Protein AF-A0A8K0DH33-F1 (afdb_monomer_lite)

pLDDT: mean 77.4, std 17.04, range [25.23, 94.44]

Organism: Ignelater luminosus (NCBI:txid2038154)

Secondary structure (DSSP, 8-state):
-HHHHHHHHHHHHHHHHHTT--EETTEE-HHHHH-HHHHHHHHHHHHHHHHHHHHHTT-HHHHHHHHHHHHHHHHHHHHHHHHHHHTPPPPHHHHHHHHHHHT--TTT-------

Sequence (115 aa):
RLVMNEIFGDESRIDDIQDGTIIRRRKLCAHLVYGIGRTVNISCRLLVRCFEMFSTVDNLAAMKSLSDTCKGFLHGQVMDVSRREKSICPTEDEYKLMVLNSKHLPHLTSRRPTY

InterPro domains:
  IPR000092 Polyprenyl synthetase-like [PF00348] (14-100)
  IPR008949 Isoprenoid synthase domain superfamily [G3DSA:1.10.600.10] (13-104)
  IPR008949 Isoprenoid synthase domain superfamily [SSF48576] (14-100)

Foldseek 3Di:
DVLVCLLVVLVVLVVCVVVVPQDDPNHGRPCVVPNDVVSVVVSVVSVVVSLVVQVVVVDPVSNVVVVVLVVLQVVLVVLVVVCVVVVPDDDPVRVVSSCCSNPDPPPPDPDDDDD

Radius of gyration: 15.38 Å; chains: 1; bounding box: 38×35×40 Å

Structure (mmCIF, N/CA/C/O backbone):
data_AF-A0A8K0DH33-F1
#
_entry.id   AF-A0A8K0DH33-F1
#
loop_
_atom_site.group_PDB
_atom_site.id
_atom_site.type_symbol
_atom_site.label_atom_id
_atom_site.label_alt_id
_atom_site.label_comp_id
_atom_site.label_asym_id
_atom_site.label_entity_id
_atom_site.label_seq_id
_atom_site.pdbx_PDB_ins_code
_atom_site.Cartn_x
_atom_site.Cartn_y
_atom_site.Cartn_z
_atom_site.occupancy
_atom_site.B_iso_or_equiv
_atom_site.auth_seq_id
_atom_site.auth_comp_id
_atom_site.auth_asym_id
_atom_site.auth_atom_id
_atom_site.pdbx_PDB_model_num
ATOM 1 N N . ARG A 1 1 ? 3.042 5.183 -15.541 1.00 46.09 1 ARG A N 1
ATOM 2 C CA . ARG A 1 1 ? 1.714 5.632 -15.037 1.00 46.09 1 ARG A CA 1
ATOM 3 C C . ARG A 1 1 ? 0.741 4.473 -14.817 1.00 46.09 1 ARG A C 1
ATOM 5 O O . ARG A 1 1 ? 0.179 4.422 -13.738 1.00 46.09 1 ARG A O 1
ATOM 12 N N . LEU A 1 2 ? 0.556 3.556 -15.777 1.00 55.00 2 LEU A N 1
ATOM 13 C CA . LEU A 1 2 ? -0.352 2.405 -15.616 1.00 55.00 2 LEU A CA 1
ATOM 14 C C . LEU A 1 2 ? 0.078 1.453 -14.488 1.00 55.00 2 LEU A C 1
ATOM 16 O O . LEU A 1 2 ? -0.700 1.238 -13.572 1.00 55.00 2 LEU A O 1
ATOM 20 N N . VAL A 1 3 ? 1.343 1.018 -14.489 1.00 59.12 3 VAL A N 1
ATOM 21 C CA . VAL A 1 3 ? 1.893 0.100 -13.468 1.00 59.12 3 VAL A CA 1
ATOM 22 C C . VAL A 1 3 ? 1.753 0.662 -12.053 1.00 59.12 3 VAL A C 1
ATOM 24 O O . VAL A 1 3 ? 1.270 -0.009 -11.157 1.00 59.12 3 VAL A O 1
ATOM 27 N N . MET A 1 4 ? 2.074 1.944 -11.864 1.00 57.38 4 MET A N 1
ATOM 28 C CA . MET A 1 4 ? 1.895 2.611 -10.571 1.00 57.38 4 MET A CA 1
ATOM 29 C C . MET A 1 4 ? 0.430 2.605 -10.106 1.00 57.38 4 MET A C 1
ATOM 31 O O . MET A 1 4 ? 0.164 2.337 -8.944 1.00 57.38 4 MET A O 1
ATOM 35 N N . ASN A 1 5 ? -0.536 2.855 -10.995 1.00 60.31 5 ASN A N 1
ATOM 36 C CA . ASN A 1 5 ? -1.955 2.807 -10.623 1.00 60.31 5 ASN A CA 1
ATOM 37 C C . ASN A 1 5 ? -2.431 1.396 -10.246 1.00 60.31 5 ASN A C 1
ATOM 39 O O . ASN A 1 5 ? -3.364 1.288 -9.453 1.00 60.31 5 ASN A O 1
ATOM 43 N N . GLU A 1 6 ? -1.827 0.346 -10.805 1.00 63.12 6 GLU A N 1
ATOM 44 C CA . GLU A 1 6 ? -2.091 -1.036 -10.388 1.00 63.12 6 GLU A CA 1
ATOM 45 C C . GLU A 1 6 ? -1.557 -1.275 -8.968 1.00 63.12 6 GLU A C 1
ATOM 47 O O . GLU A 1 6 ? -2.335 -1.670 -8.106 1.00 63.12 6 GLU A O 1
ATOM 52 N N . ILE A 1 7 ? -0.311 -0.872 -8.676 1.00 61.00 7 ILE A N 1
ATOM 53 C CA . ILE A 1 7 ? 0.303 -0.970 -7.333 1.00 61.00 7 ILE A CA 1
ATOM 54 C C . ILE A 1 7 ? -0.537 -0.248 -6.270 1.00 61.00 7 ILE A C 1
ATOM 56 O O . ILE A 1 7 ? -0.941 -0.844 -5.272 1.00 61.00 7 ILE A O 1
ATOM 60 N N . PHE A 1 8 ? -0.859 1.029 -6.495 1.00 61.69 8 PHE A N 1
ATOM 61 C CA . PHE A 1 8 ? -1.631 1.834 -5.536 1.00 61.69 8 PHE A CA 1
ATOM 62 C C . PHE A 1 8 ? -3.099 1.386 -5.439 1.00 61.69 8 PHE A C 1
ATOM 64 O O . PHE A 1 8 ? -3.793 1.662 -4.456 1.00 61.69 8 PHE A O 1
ATOM 71 N N . GLY A 1 9 ? -3.595 0.689 -6.465 1.00 65.38 9 GLY A N 1
ATOM 72 C CA . GLY A 1 9 ? -4.883 0.010 -6.430 1.00 65.38 9 GLY A CA 1
ATOM 73 C C . GLY A 1 9 ? -4.891 -1.177 -5.467 1.00 65.38 9 GLY A C 1
ATOM 74 O O . GLY A 1 9 ? -5.916 -1.417 -4.830 1.00 65.38 9 GLY A O 1
ATOM 75 N N . ASP A 1 10 ? -3.766 -1.879 -5.324 1.00 60.41 10 ASP A N 1
ATOM 76 C CA . ASP A 1 10 ? -3.623 -3.025 -4.426 1.00 60.41 10 ASP A CA 1
ATOM 77 C C . ASP A 1 10 ? -3.299 -2.657 -2.993 1.00 60.41 10 ASP A C 1
ATOM 79 O O . ASP A 1 10 ? -3.874 -3.258 -2.085 1.00 60.41 10 ASP A O 1
ATOM 83 N N . GLU A 1 11 ? -2.458 -1.647 -2.778 1.00 64.50 11 GLU A N 1
ATOM 84 C CA . GLU A 1 11 ? -2.245 -1.071 -1.445 1.00 64.50 11 GLU A CA 1
ATOM 85 C C . GLU A 1 11 ? -3.581 -0.697 -0.812 1.00 64.50 11 GLU A C 1
ATOM 87 O O . GLU A 1 11 ? -3.876 -1.070 0.316 1.00 64.50 11 GLU A O 1
ATOM 92 N N . SER A 1 12 ? -4.456 -0.087 -1.607 1.00 72.81 12 SER A N 1
ATOM 93 C CA . SER A 1 12 ? -5.820 0.224 -1.215 1.00 72.81 12 SER A CA 1
ATOM 94 C C . SER A 1 12 ? -6.661 -0.994 -0.803 1.00 72.81 12 SER A C 1
ATOM 96 O O . SER A 1 12 ? -7.632 -0.806 -0.081 1.00 72.81 12 SER A O 1
ATOM 98 N N . ARG A 1 13 ? -6.390 -2.208 -1.296 1.00 82.44 13 ARG A N 1
ATOM 99 C CA . ARG A 1 13 ? -7.163 -3.412 -0.931 1.00 82.44 13 ARG A CA 1
ATOM 100 C C . ARG A 1 13 ? -6.697 -3.979 0.403 1.00 82.44 13 ARG A C 1
ATOM 102 O O . ARG A 1 13 ? -7.520 -4.506 1.147 1.00 82.44 13 ARG A O 1
ATOM 109 N N . ILE A 1 14 ? -5.395 -3.891 0.668 1.00 87.12 14 ILE A N 1
ATOM 110 C CA . ILE A 1 14 ? -4.797 -4.280 1.946 1.00 87.12 14 ILE A CA 1
ATOM 111 C C . ILE A 1 14 ? -5.179 -3.269 3.033 1.00 87.12 14 ILE A C 1
ATOM 113 O O . ILE A 1 14 ? -5.618 -3.685 4.099 1.00 87.12 14 ILE A O 1
ATOM 117 N N . ASP A 1 15 ? -5.130 -1.976 2.717 1.00 84.88 15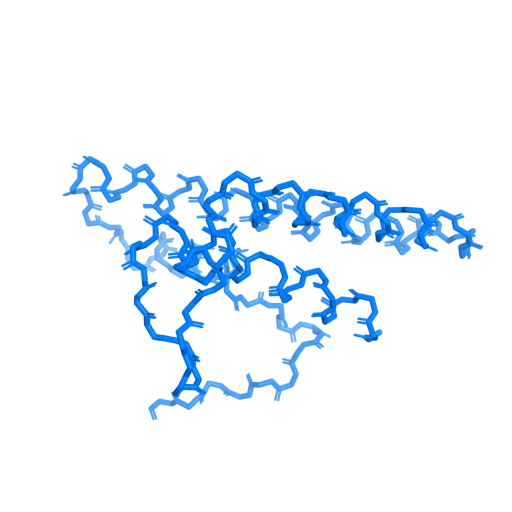 ASP A N 1
ATOM 118 C CA . ASP A 1 15 ? -5.600 -0.870 3.563 1.00 84.88 15 ASP A CA 1
ATOM 119 C C . ASP A 1 15 ? -7.082 -1.051 3.937 1.00 84.88 15 ASP A C 1
ATOM 121 O O . ASP A 1 15 ? -7.431 -1.074 5.114 1.00 84.88 15 ASP A O 1
ATOM 125 N N . ASP A 1 16 ? -7.948 -1.351 2.955 1.00 89.62 16 ASP A N 1
ATOM 126 C CA . ASP A 1 16 ? -9.364 -1.642 3.213 1.00 89.62 16 ASP A CA 1
ATOM 127 C C . ASP A 1 16 ? -9.551 -2.823 4.200 1.00 89.62 16 ASP A C 1
ATOM 129 O O . ASP A 1 16 ? -10.505 -2.814 4.975 1.00 89.62 16 ASP A O 1
ATOM 133 N N . ILE A 1 17 ? -8.680 -3.848 4.173 1.00 89.94 17 ILE A N 1
ATOM 134 C CA . ILE 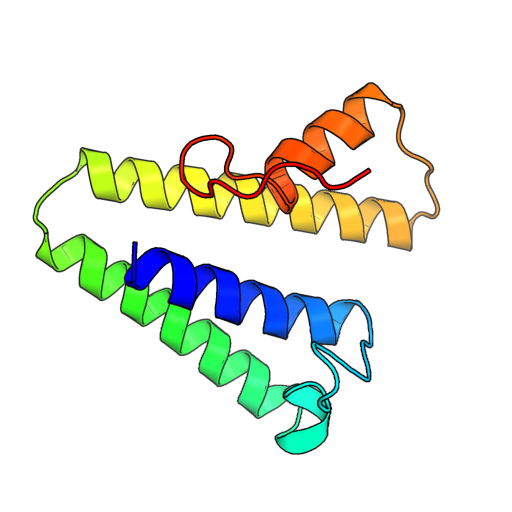A 1 17 ? -8.717 -4.975 5.129 1.00 89.94 17 ILE A CA 1
ATOM 135 C C . ILE A 1 17 ? -8.262 -4.520 6.518 1.00 89.94 17 ILE A C 1
ATOM 137 O O . ILE A 1 17 ? -8.919 -4.847 7.503 1.00 89.94 17 ILE A O 1
ATOM 141 N N . GLN A 1 18 ? -7.143 -3.797 6.597 1.00 86.31 18 GLN A N 1
ATOM 142 C CA . GLN A 1 18 ? -6.551 -3.341 7.857 1.00 86.31 18 GLN A CA 1
ATOM 143 C C . GLN A 1 18 ? -7.479 -2.385 8.613 1.00 86.31 18 GLN A C 1
ATOM 145 O O . GLN A 1 18 ? -7.623 -2.501 9.828 1.00 86.31 18 GLN A O 1
ATOM 150 N N . ASP A 1 19 ? -8.161 -1.497 7.890 1.00 86.31 19 ASP A N 1
ATOM 151 C CA . ASP A 1 19 ? -9.113 -0.547 8.464 1.00 86.31 19 ASP A CA 1
ATOM 152 C C . ASP A 1 19 ? -10.512 -1.136 8.713 1.00 86.31 19 ASP A C 1
ATOM 154 O O . ASP A 1 19 ? -11.369 -0.461 9.285 1.00 86.31 19 ASP A O 1
ATOM 158 N N . GLY A 1 20 ? -10.784 -2.374 8.280 1.00 89.19 20 GLY A N 1
ATOM 159 C CA . GLY A 1 20 ? -12.130 -2.955 8.342 1.00 89.19 20 GLY A CA 1
ATOM 160 C C . GLY A 1 20 ? -13.146 -2.193 7.479 1.00 89.19 20 GLY A C 1
ATOM 161 O O . GLY A 1 20 ? -14.322 -2.077 7.829 1.00 89.19 20 GLY A O 1
ATOM 162 N N . THR A 1 21 ? -12.693 -1.635 6.354 1.00 91.56 21 THR A N 1
ATOM 163 C CA . THR A 1 21 ? -13.503 -0.779 5.483 1.00 91.56 21 THR A CA 1
ATOM 164 C C . THR A 1 21 ? -14.597 -1.585 4.786 1.00 91.56 21 THR A C 1
ATOM 166 O O . THR A 1 21 ? -14.328 -2.555 4.082 1.00 91.56 21 THR A O 1
ATOM 169 N N . ILE A 1 22 ? -15.853 -1.145 4.908 1.00 92.88 22 ILE A N 1
ATOM 170 C CA . ILE A 1 22 ? -16.993 -1.848 4.298 1.00 92.88 22 ILE A CA 1
ATOM 171 C C . ILE A 1 22 ? -17.235 -1.400 2.851 1.00 92.88 22 ILE A C 1
ATOM 173 O O . ILE A 1 22 ? -17.486 -2.217 1.960 1.00 92.88 22 ILE A O 1
ATOM 177 N N . ILE A 1 23 ? -17.177 -0.089 2.603 1.00 90.44 23 ILE A N 1
ATOM 178 C CA . ILE A 1 23 ? -17.535 0.516 1.317 1.00 90.44 23 ILE A CA 1
ATOM 179 C C . ILE A 1 23 ? -16.392 1.390 0.818 1.00 90.44 23 ILE A C 1
ATOM 181 O O . ILE A 1 23 ? -15.995 2.352 1.470 1.00 90.44 23 ILE A O 1
ATOM 185 N N . ARG A 1 24 ? -15.964 1.142 -0.419 1.00 83.50 24 ARG A N 1
ATOM 186 C CA . ARG A 1 24 ? -15.022 1.978 -1.158 1.00 83.50 24 ARG A CA 1
ATOM 187 C C . ARG A 1 24 ? -15.624 2.407 -2.485 1.00 83.50 24 ARG A C 1
ATOM 189 O O . ARG A 1 24 ?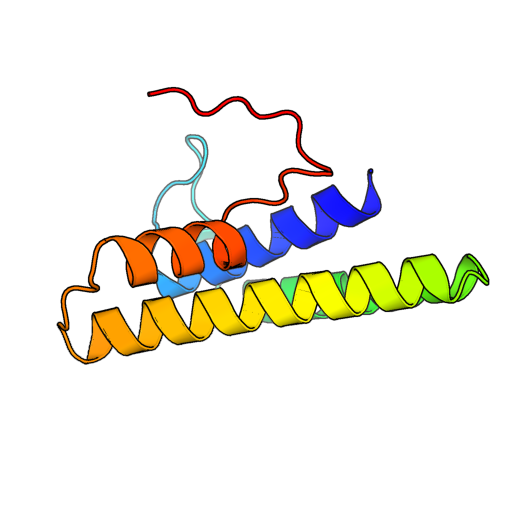 -16.092 1.589 -3.272 1.00 83.50 24 ARG A O 1
ATOM 196 N N . ARG A 1 25 ? -15.604 3.717 -2.763 1.00 84.69 25 ARG A N 1
ATOM 197 C CA . ARG A 1 25 ? -16.144 4.306 -4.011 1.00 84.69 25 ARG A CA 1
ATOM 198 C C . ARG A 1 25 ? -17.564 3.806 -4.330 1.00 84.69 25 ARG A C 1
ATOM 200 O O . ARG A 1 25 ? -17.866 3.454 -5.468 1.00 84.69 25 ARG A O 1
ATOM 207 N N . ARG A 1 26 ? -18.427 3.790 -3.305 1.00 89.69 26 ARG A N 1
ATOM 208 C CA . ARG A 1 26 ? -19.836 3.349 -3.372 1.00 89.69 26 ARG A CA 1
ATOM 209 C C . ARG A 1 26 ? -20.026 1.860 -3.716 1.00 89.69 26 ARG A C 1
ATOM 211 O O . ARG A 1 26 ? -21.113 1.474 -4.129 1.00 89.69 26 ARG A O 1
ATOM 218 N N . LYS A 1 27 ? -18.995 1.026 -3.557 1.00 87.25 27 LYS A N 1
ATOM 219 C CA . LYS A 1 27 ? -19.048 -0.431 -3.751 1.00 87.25 27 LYS A CA 1
ATOM 220 C C . LYS A 1 27 ? -18.494 -1.149 -2.524 1.00 87.25 27 LYS A C 1
ATOM 222 O O . LYS A 1 27 ? -17.682 -0.575 -1.806 1.00 87.25 27 LYS A O 1
ATOM 227 N N . LEU A 1 28 ? -18.912 -2.394 -2.305 1.00 92.31 28 LEU A N 1
ATOM 228 C CA . LEU A 1 28 ? -18.331 -3.240 -1.260 1.00 92.31 28 LEU A CA 1
ATOM 229 C C . LEU A 1 28 ? -16.835 -3.456 -1.508 1.00 92.31 28 LEU A C 1
ATOM 231 O O . LEU A 1 28 ? -16.410 -3.650 -2.653 1.00 92.31 28 LEU A O 1
ATOM 235 N N . CYS A 1 29 ? -16.050 -3.434 -0.434 1.00 91.56 29 CYS A N 1
ATOM 236 C CA . CYS A 1 29 ? -14.622 -3.715 -0.500 1.00 91.56 29 CYS A CA 1
ATOM 237 C C . CYS A 1 29 ? -14.351 -5.163 -0.927 1.00 91.56 29 CYS A C 1
ATOM 239 O O . CYS A 1 29 ? -15.121 -6.085 -0.653 1.00 91.56 29 CYS A O 1
ATOM 241 N N . ALA A 1 30 ? -13.225 -5.372 -1.612 1.00 90.00 30 ALA A N 1
ATOM 242 C CA . ALA A 1 30 ? -12.912 -6.654 -2.241 1.00 90.00 30 ALA A CA 1
ATOM 243 C C . ALA A 1 30 ? -12.861 -7.823 -1.245 1.00 90.00 30 ALA A C 1
ATOM 245 O O . ALA A 1 30 ? -13.290 -8.924 -1.583 1.00 90.00 30 ALA A O 1
ATOM 246 N N . HIS A 1 31 ? -12.400 -7.581 -0.017 1.00 92.94 31 HIS A N 1
ATOM 247 C CA . HIS A 1 31 ? -12.312 -8.608 1.017 1.00 92.94 31 HIS A CA 1
ATOM 248 C C . HIS A 1 31 ? -13.678 -9.061 1.546 1.00 92.94 31 HIS A C 1
ATOM 250 O O . HIS A 1 31 ? -13.788 -10.196 2.000 1.00 92.94 31 HIS A O 1
ATOM 256 N N . LEU A 1 32 ? -14.720 -8.231 1.424 1.00 93.81 32 LEU A N 1
ATOM 257 C CA . LEU A 1 32 ? -16.098 -8.615 1.739 1.00 93.81 32 LEU A CA 1
ATOM 258 C C . LEU A 1 32 ? -16.744 -9.433 0.617 1.00 93.81 32 LEU A C 1
ATOM 260 O O . LEU A 1 32 ? -17.581 -10.287 0.883 1.00 93.81 32 LEU A O 1
ATOM 264 N N . VAL A 1 33 ? -16.347 -9.194 -0.635 1.00 94.12 33 VAL A N 1
ATOM 265 C CA . VAL A 1 33 ? -16.901 -9.899 -1.803 1.00 94.12 33 VAL A CA 1
ATOM 266 C C . VAL A 1 33 ? -16.192 -11.233 -2.051 1.00 94.12 33 VAL A C 1
ATOM 268 O O . VAL A 1 33 ? -16.832 -12.240 -2.336 1.00 94.12 33 VAL A O 1
ATOM 271 N N . TYR A 1 34 ? -14.862 -11.248 -1.959 1.00 92.88 34 TYR A N 1
ATOM 272 C CA . TYR A 1 34 ? -14.022 -12.384 -2.353 1.00 92.88 34 TYR A CA 1
ATOM 273 C C . TYR A 1 34 ? -13.320 -13.066 -1.173 1.00 92.88 34 TYR A C 1
ATOM 275 O O . TYR A 1 34 ? -12.639 -14.074 -1.366 1.00 92.88 34 TYR A O 1
ATOM 283 N N . GLY A 1 35 ? -13.466 -12.529 0.038 1.00 93.88 35 GLY A N 1
ATOM 284 C CA . GLY A 1 35 ? -12.758 -12.987 1.227 1.00 93.88 35 GLY A CA 1
ATOM 285 C C . GLY A 1 35 ? -11.358 -12.383 1.367 1.00 93.88 35 GLY A C 1
ATOM 286 O O . GLY A 1 35 ? -10.706 -11.987 0.390 1.00 93.88 35 GLY A O 1
ATOM 287 N N . ILE A 1 36 ? -10.877 -12.346 2.611 1.00 94.12 36 ILE A N 1
ATOM 288 C CA . ILE A 1 36 ? -9.571 -11.783 2.985 1.00 94.12 36 ILE A CA 1
ATOM 289 C C . ILE A 1 36 ? -8.437 -12.529 2.274 1.00 94.12 36 ILE A C 1
ATOM 291 O O . ILE A 1 36 ? -7.654 -11.909 1.559 1.00 94.12 36 ILE A O 1
ATOM 295 N N . GLY A 1 37 ? -8.387 -13.862 2.381 1.00 94.44 37 GLY A N 1
ATOM 296 C CA . GLY A 1 37 ? -7.275 -14.657 1.841 1.00 94.44 37 GLY A CA 1
ATOM 297 C C . GLY A 1 37 ? -7.060 -14.490 0.331 1.00 94.44 37 GLY A C 1
ATOM 298 O O . GLY A 1 37 ? -5.928 -14.332 -0.120 1.00 94.44 37 GLY A O 1
ATOM 299 N N . ARG A 1 38 ? -8.142 -14.451 -0.463 1.00 92.88 38 ARG A N 1
ATOM 300 C CA . ARG A 1 38 ? -8.049 -14.212 -1.916 1.00 92.88 38 ARG A CA 1
ATOM 301 C C . ARG A 1 38 ? -7.616 -12.786 -2.231 1.00 92.88 38 ARG A C 1
ATOM 303 O O . ARG A 1 38 ? -6.831 -12.581 -3.152 1.00 92.88 38 ARG A O 1
ATOM 310 N N . THR A 1 39 ? -8.124 -11.817 -1.474 1.00 92.06 39 THR A N 1
ATOM 311 C CA . THR A 1 39 ? -7.785 -10.403 -1.659 1.00 92.06 39 THR A CA 1
ATOM 312 C C . THR A 1 39 ? -6.303 -10.165 -1.394 1.00 92.06 39 THR A C 1
ATOM 314 O O . THR A 1 39 ? -5.646 -9.577 -2.246 1.00 92.06 39 THR A O 1
ATOM 317 N N . VAL A 1 40 ? -5.765 -10.717 -0.302 1.00 91.19 40 VAL A N 1
ATOM 318 C CA . VAL A 1 40 ? -4.331 -10.657 0.024 1.00 91.19 40 VAL A CA 1
ATOM 319 C C . VAL A 1 40 ? -3.485 -11.323 -1.059 1.00 91.19 40 VAL A C 1
ATOM 321 O O . VAL A 1 40 ? -2.551 -10.712 -1.566 1.00 91.19 40 VAL A O 1
ATOM 324 N N . ASN A 1 41 ? -3.830 -12.548 -1.468 1.00 91.69 41 ASN A N 1
ATOM 325 C CA . ASN A 1 41 ? -3.049 -13.290 -2.461 1.00 91.69 41 ASN A CA 1
ATOM 326 C C . ASN A 1 41 ? -2.972 -12.543 -3.809 1.00 91.69 41 ASN A C 1
ATOM 328 O O . ASN A 1 41 ? -1.895 -12.396 -4.385 1.00 91.69 41 ASN A O 1
ATOM 332 N N . ILE A 1 42 ? -4.098 -11.995 -4.279 1.00 90.00 42 ILE A N 1
ATOM 333 C CA . ILE A 1 42 ? -4.136 -11.192 -5.509 1.00 90.00 42 ILE A CA 1
ATOM 334 C C . ILE A 1 42 ? -3.285 -9.926 -5.373 1.00 90.00 42 ILE A C 1
ATOM 336 O O . ILE A 1 42 ? -2.488 -9.654 -6.268 1.00 90.00 42 ILE A O 1
ATOM 340 N N . SER A 1 43 ? -3.403 -9.195 -4.262 1.00 87.38 43 SER A N 1
ATOM 341 C CA . SER A 1 43 ? -2.600 -7.992 -4.015 1.00 87.38 43 SER A CA 1
ATOM 342 C C . SER A 1 43 ? -1.096 -8.295 -4.003 1.00 87.38 43 SER A C 1
ATOM 344 O O . SER A 1 43 ? -0.321 -7.585 -4.640 1.00 87.38 43 SER A O 1
ATOM 346 N N . CYS A 1 44 ? -0.669 -9.395 -3.371 1.00 88.44 44 CYS A N 1
ATOM 347 C CA . CYS A 1 44 ? 0.730 -9.830 -3.408 1.00 88.44 44 CYS A CA 1
ATOM 348 C C . CYS A 1 44 ? 1.185 -10.191 -4.828 1.00 88.44 44 CYS A C 1
ATOM 350 O O . CYS A 1 44 ? 2.269 -9.792 -5.253 1.00 88.44 44 CYS A O 1
ATOM 352 N N . ARG A 1 45 ? 0.358 -10.924 -5.584 1.00 88.75 45 ARG A N 1
ATOM 353 C CA . ARG A 1 45 ? 0.676 -11.307 -6.966 1.00 88.75 45 ARG A CA 1
ATOM 354 C C . ARG A 1 45 ? 0.851 -10.088 -7.872 1.00 88.75 45 ARG A C 1
ATOM 356 O O . ARG A 1 45 ? 1.741 -10.090 -8.718 1.00 88.75 45 ARG A O 1
ATOM 363 N N . LEU A 1 46 ? 0.015 -9.067 -7.720 1.00 86.25 46 LEU A N 1
ATOM 364 C CA . LEU A 1 46 ? 0.093 -7.850 -8.524 1.00 86.25 46 LEU A CA 1
ATOM 365 C C . LEU A 1 46 ? 1.320 -6.999 -8.164 1.00 86.25 46 LEU A C 1
ATOM 367 O O . LEU A 1 46 ? 1.986 -6.495 -9.068 1.00 86.25 46 LEU A O 1
ATOM 371 N N . LEU A 1 47 ? 1.707 -6.942 -6.884 1.00 83.44 47 LEU A N 1
ATOM 372 C CA . LEU A 1 47 ? 2.975 -6.333 -6.474 1.00 83.44 47 LEU A CA 1
ATOM 373 C C . LEU A 1 47 ? 4.180 -7.036 -7.126 1.00 83.44 47 LEU A C 1
ATOM 375 O O . LEU A 1 47 ? 5.040 -6.373 -7.705 1.00 83.44 47 LEU A O 1
ATOM 379 N N . VAL A 1 48 ? 4.222 -8.375 -7.102 1.00 86.56 48 VAL A N 1
ATOM 380 C CA . VAL A 1 48 ? 5.274 -9.161 -7.782 1.00 86.56 48 VAL A CA 1
ATOM 381 C C . VAL A 1 48 ? 5.275 -8.890 -9.285 1.00 86.56 48 VAL A C 1
ATOM 383 O O . VAL A 1 48 ? 6.331 -8.643 -9.866 1.00 86.56 48 VAL A O 1
ATOM 386 N N . ARG A 1 49 ? 4.095 -8.851 -9.916 1.00 86.38 49 ARG A N 1
ATOM 387 C CA . ARG A 1 49 ? 3.972 -8.531 -11.342 1.00 86.38 49 ARG A CA 1
ATOM 388 C C . ARG A 1 49 ? 4.539 -7.152 -11.672 1.00 86.38 49 ARG A C 1
ATOM 390 O O . ARG A 1 49 ? 5.143 -6.974 -12.725 1.00 86.38 49 ARG A O 1
ATOM 397 N N . CYS A 1 50 ? 4.387 -6.181 -10.780 1.00 80.56 50 CYS A N 1
ATOM 398 C CA . CYS A 1 50 ? 4.967 -4.861 -10.980 1.00 80.56 50 CYS A CA 1
ATOM 399 C C . CYS A 1 50 ? 6.497 -4.901 -10.961 1.00 80.56 50 CYS A C 1
ATOM 401 O O . CYS A 1 50 ? 7.118 -4.310 -11.842 1.00 80.56 50 CYS A O 1
ATOM 403 N N . PHE A 1 51 ? 7.111 -5.649 -10.041 1.00 83.50 51 PHE A N 1
ATOM 404 C CA . PHE A 1 51 ? 8.562 -5.860 -10.063 1.00 83.50 51 PHE A CA 1
ATOM 405 C C . PHE A 1 51 ? 9.034 -6.518 -11.365 1.00 83.50 51 PHE A C 1
ATOM 407 O O . PHE A 1 51 ? 10.029 -6.074 -11.936 1.00 83.50 51 PHE A O 1
ATOM 414 N N . GLU A 1 52 ? 8.296 -7.506 -11.881 1.00 86.81 52 GLU A N 1
ATOM 415 C CA . GLU A 1 52 ? 8.582 -8.101 -13.195 1.00 86.81 52 GLU A CA 1
ATOM 416 C C . GLU A 1 52 ? 8.495 -7.066 -14.324 1.00 86.81 52 GLU A C 1
ATOM 418 O O . GLU A 1 52 ? 9.334 -7.032 -15.215 1.00 86.81 52 GLU A O 1
ATOM 423 N N . MET A 1 53 ? 7.499 -6.180 -14.305 1.00 83.94 53 MET A N 1
ATOM 424 C CA . MET A 1 53 ? 7.387 -5.146 -15.335 1.00 83.94 53 MET A CA 1
ATOM 425 C C . MET A 1 53 ? 8.549 -4.156 -15.268 1.00 83.94 53 MET A C 1
ATOM 427 O O . MET A 1 53 ? 9.117 -3.811 -16.300 1.00 83.94 53 MET A O 1
ATOM 431 N N . PHE A 1 54 ? 8.949 -3.720 -14.074 1.00 81.88 54 PHE A N 1
ATOM 432 C CA . PHE A 1 54 ? 10.087 -2.813 -13.928 1.00 81.88 54 PHE A CA 1
ATOM 433 C C . PHE A 1 54 ? 11.426 -3.474 -14.270 1.00 81.88 54 PHE A C 1
ATOM 435 O O . PHE A 1 54 ? 12.320 -2.779 -14.752 1.00 81.88 54 PHE A O 1
ATOM 442 N N . SER A 1 55 ? 11.569 -4.792 -14.092 1.00 83.00 55 SER A N 1
ATOM 443 C CA . SER A 1 55 ? 12.785 -5.499 -14.507 1.00 83.00 55 SER A CA 1
ATOM 444 C C . SER A 1 55 ? 12.926 -5.578 -16.030 1.00 83.00 55 SER A C 1
ATOM 446 O O . SER A 1 55 ? 14.044 -5.540 -16.531 1.00 83.00 55 SER A O 1
ATOM 448 N N . THR A 1 56 ? 11.819 -5.583 -16.783 1.00 84.25 56 THR A N 1
ATOM 449 C CA . THR A 1 56 ? 11.863 -5.594 -18.262 1.00 84.25 56 THR A CA 1
ATOM 450 C C . THR A 1 56 ? 12.283 -4.268 -18.903 1.00 84.25 56 THR A C 1
ATOM 452 O O . THR A 1 56 ? 12.634 -4.250 -20.078 1.00 84.25 56 THR A O 1
ATOM 455 N N . VAL A 1 57 ? 12.253 -3.155 -18.161 1.00 81.38 57 VAL A N 1
ATOM 456 C CA . VAL A 1 57 ? 12.550 -1.808 -18.691 1.00 81.38 57 VAL A CA 1
ATOM 457 C C . VAL A 1 57 ? 14.063 -1.512 -18.718 1.00 81.38 57 VAL A C 1
ATOM 459 O O . VAL A 1 57 ? 14.461 -0.473 -19.234 1.00 81.38 57 VAL A O 1
ATOM 462 N N . ASP A 1 58 ? 14.899 -2.411 -18.176 1.00 79.88 58 ASP A N 1
ATOM 463 C CA . ASP A 1 58 ? 16.369 -2.302 -18.070 1.00 79.88 58 ASP A CA 1
ATOM 464 C C . ASP A 1 58 ? 16.858 -0.905 -17.643 1.00 79.88 58 ASP A C 1
ATOM 466 O O . ASP A 1 58 ? 17.776 -0.303 -18.196 1.00 79.88 58 ASP A O 1
ATOM 470 N N . ASN A 1 59 ? 16.172 -0.336 -16.650 1.00 85.06 59 ASN A N 1
ATOM 471 C CA . ASN A 1 59 ? 16.470 0.988 -16.128 1.00 85.06 59 ASN A CA 1
ATOM 472 C C . ASN A 1 59 ? 16.639 0.918 -14.612 1.00 85.06 59 ASN A C 1
ATOM 474 O O . ASN A 1 59 ? 15.670 0.926 -13.846 1.00 85.06 59 ASN A O 1
ATOM 478 N N . LEU A 1 60 ? 17.898 0.896 -14.175 1.00 87.31 60 LEU A N 1
ATOM 479 C CA . LEU A 1 60 ? 18.258 0.808 -12.763 1.00 87.31 60 LEU A CA 1
ATOM 480 C C . LEU A 1 60 ? 17.729 1.994 -11.940 1.00 87.31 60 LEU A C 1
ATOM 482 O O . LEU A 1 60 ? 17.345 1.814 -10.786 1.00 87.31 60 LEU A O 1
ATOM 486 N N . ALA A 1 61 ? 17.654 3.195 -12.523 1.00 86.38 61 ALA A N 1
ATOM 487 C CA . ALA A 1 61 ? 17.104 4.363 -11.836 1.00 86.38 61 ALA A CA 1
ATOM 488 C C . ALA A 1 61 ? 15.591 4.226 -11.605 1.00 86.38 61 ALA A C 1
ATOM 490 O O . ALA A 1 61 ? 15.098 4.577 -10.532 1.00 86.38 61 ALA A O 1
ATOM 491 N N . ALA A 1 62 ? 14.860 3.656 -12.568 1.00 81.44 62 ALA A N 1
ATOM 492 C CA . ALA A 1 62 ? 13.437 3.360 -12.413 1.00 81.44 62 ALA A CA 1
ATOM 493 C C . ALA A 1 62 ? 13.198 2.280 -11.344 1.00 81.44 62 ALA A C 1
ATOM 495 O O . ALA A 1 62 ? 12.316 2.443 -10.502 1.00 81.44 62 ALA A O 1
ATOM 496 N N . MET A 1 63 ? 14.018 1.223 -11.330 1.00 84.50 63 MET A N 1
ATOM 497 C CA . MET A 1 63 ? 13.945 0.171 -10.311 1.00 84.50 63 MET A CA 1
ATOM 498 C C . MET A 1 63 ? 14.263 0.711 -8.908 1.00 84.50 63 MET A C 1
ATOM 500 O O . MET A 1 63 ? 13.556 0.410 -7.947 1.00 84.50 63 MET A O 1
ATOM 504 N N . LYS A 1 64 ? 15.285 1.568 -8.787 1.00 85.94 64 LYS A N 1
ATOM 505 C CA . LYS A 1 64 ? 15.622 2.237 -7.525 1.00 85.94 64 LYS A CA 1
ATOM 506 C C . LYS A 1 64 ? 14.478 3.130 -7.042 1.00 85.94 64 LYS A C 1
ATOM 508 O O . LYS A 1 64 ? 14.093 3.044 -5.883 1.00 85.94 64 LYS A O 1
ATOM 513 N N . SER A 1 65 ? 13.881 3.917 -7.938 1.00 82.50 65 SER A N 1
ATOM 514 C CA . SER A 1 65 ? 12.729 4.763 -7.611 1.00 82.50 65 SER A CA 1
ATOM 515 C C . SER A 1 65 ? 11.516 3.951 -7.141 1.00 82.50 65 SER A C 1
ATOM 517 O O . SER A 1 65 ? 10.865 4.349 -6.174 1.00 82.50 65 SER A O 1
ATOM 519 N N . LEU A 1 66 ? 11.234 2.802 -7.768 1.00 79.62 66 LEU A N 1
ATOM 520 C CA . LEU A 1 66 ? 10.195 1.875 -7.308 1.00 79.62 66 LEU A CA 1
ATOM 521 C C . LEU A 1 66 ? 10.506 1.352 -5.900 1.00 79.62 66 LEU A C 1
ATOM 523 O O . LEU A 1 66 ? 9.655 1.428 -5.020 1.00 79.62 66 LEU A O 1
ATOM 527 N N . SER A 1 67 ? 11.728 0.863 -5.680 1.00 84.50 67 SER A N 1
ATOM 528 C CA . SER A 1 67 ? 12.163 0.342 -4.381 1.00 84.50 67 SER A CA 1
ATOM 529 C C . SER A 1 67 ? 12.051 1.392 -3.272 1.00 84.50 67 SER A C 1
ATOM 531 O O . SER A 1 67 ? 11.519 1.100 -2.202 1.00 84.50 67 SER A O 1
ATOM 533 N N . ASP A 1 68 ? 12.515 2.618 -3.523 1.00 83.75 68 ASP A N 1
ATOM 534 C CA . ASP A 1 68 ? 12.442 3.721 -2.560 1.00 83.75 68 ASP A CA 1
ATOM 535 C C . ASP A 1 68 ? 10.983 4.102 -2.258 1.00 83.75 68 ASP A C 1
ATOM 537 O O . ASP A 1 68 ? 10.629 4.331 -1.100 1.00 83.75 68 ASP A O 1
ATOM 541 N N . THR A 1 69 ? 10.118 4.080 -3.278 1.00 79.12 69 THR A N 1
ATOM 542 C CA . THR A 1 69 ? 8.674 4.322 -3.130 1.00 79.12 69 THR A CA 1
ATOM 543 C C . THR A 1 69 ? 8.017 3.255 -2.252 1.00 79.12 69 THR A C 1
ATOM 545 O O . THR A 1 69 ? 7.374 3.595 -1.260 1.00 79.12 69 THR A O 1
ATOM 548 N N . CYS A 1 70 ? 8.210 1.968 -2.565 1.00 82.25 70 CYS A N 1
ATOM 549 C CA . CYS A 1 70 ? 7.643 0.865 -1.784 1.00 82.25 70 CYS A CA 1
ATOM 550 C C . CYS A 1 70 ? 8.151 0.876 -0.338 1.00 82.25 70 CYS A C 1
ATOM 552 O O . CYS A 1 70 ? 7.388 0.628 0.595 1.00 82.25 70 CYS A O 1
ATOM 554 N N . LYS A 1 71 ? 9.436 1.194 -0.135 1.00 84.19 71 LYS A N 1
ATOM 555 C CA . LYS A 1 71 ? 10.025 1.317 1.200 1.00 84.19 71 LYS A CA 1
ATOM 556 C C . LYS A 1 71 ? 9.377 2.447 1.996 1.00 84.19 71 LYS A C 1
ATOM 558 O O . LYS A 1 71 ? 9.007 2.219 3.144 1.00 84.19 71 LYS A O 1
ATOM 563 N N . GLY A 1 72 ? 9.249 3.639 1.407 1.00 81.69 72 GLY A N 1
ATOM 564 C CA . GLY A 1 72 ? 8.600 4.787 2.046 1.00 81.69 72 GLY A CA 1
ATOM 565 C C . GLY A 1 72 ? 7.165 4.462 2.456 1.00 81.69 72 GLY A C 1
ATOM 566 O O . GLY A 1 72 ? 6.806 4.642 3.619 1.00 81.69 72 GLY A O 1
ATOM 567 N N . PHE A 1 73 ? 6.406 3.866 1.536 1.00 80.56 73 PHE A N 1
ATOM 568 C CA . PHE A 1 73 ? 5.034 3.433 1.779 1.00 80.56 73 PHE A CA 1
ATOM 569 C C . PHE A 1 73 ? 4.914 2.457 2.954 1.00 80.56 73 PHE A C 1
ATOM 571 O O . PHE A 1 73 ? 4.176 2.719 3.905 1.00 80.56 73 PHE A O 1
ATOM 578 N N . LEU A 1 74 ? 5.674 1.357 2.933 1.00 82.75 74 LEU A N 1
ATOM 579 C CA . LEU A 1 74 ? 5.636 0.353 3.999 1.00 82.75 74 LEU A CA 1
ATOM 580 C C . LEU A 1 74 ? 6.027 0.949 5.353 1.00 82.75 74 LEU A C 1
ATOM 582 O O . LEU A 1 74 ? 5.425 0.611 6.369 1.00 82.75 74 LEU A O 1
ATOM 586 N N . HIS A 1 75 ? 7.001 1.861 5.378 1.00 85.06 75 HIS A N 1
ATOM 587 C CA . HIS A 1 75 ? 7.393 2.540 6.611 1.00 85.06 75 HIS A CA 1
ATOM 588 C C . HIS A 1 75 ? 6.257 3.393 7.177 1.00 85.06 75 HIS A C 1
ATOM 590 O O . HIS A 1 75 ? 5.989 3.349 8.378 1.00 85.06 75 HIS A O 1
ATOM 596 N N . GLY A 1 76 ? 5.590 4.152 6.308 1.00 82.50 76 GLY A N 1
ATOM 597 C CA . GLY A 1 76 ? 4.436 4.956 6.674 1.00 82.50 76 GLY A CA 1
ATOM 598 C C . GLY A 1 76 ? 3.274 4.106 7.200 1.00 82.50 76 GLY A C 1
ATOM 599 O O . GLY A 1 76 ? 2.687 4.443 8.227 1.00 82.50 76 GLY A O 1
ATOM 600 N N . GLN A 1 77 ? 2.989 2.973 6.553 1.00 82.38 77 GLN A N 1
ATOM 601 C CA . GLN A 1 77 ? 1.963 2.020 6.989 1.00 82.38 77 GLN A CA 1
ATOM 602 C C . GLN A 1 77 ? 2.279 1.399 8.356 1.00 82.38 77 GLN A C 1
ATOM 604 O O . GLN A 1 77 ? 1.439 1.389 9.252 1.00 82.38 77 GLN A O 1
ATOM 609 N N . VAL A 1 78 ? 3.517 0.941 8.564 1.00 86.00 78 VAL A N 1
ATOM 610 C CA . VAL A 1 78 ? 3.952 0.400 9.864 1.00 86.00 78 VAL A CA 1
ATOM 611 C C . VAL A 1 78 ? 3.821 1.448 10.971 1.00 86.00 78 VAL A C 1
ATOM 613 O O . VAL A 1 78 ? 3.431 1.121 12.094 1.00 86.00 78 VAL A O 1
ATOM 616 N N . MET A 1 79 ? 4.135 2.709 10.669 1.00 85.00 79 MET A N 1
ATOM 617 C CA . MET A 1 79 ? 3.997 3.805 11.623 1.00 85.00 79 MET A CA 1
ATOM 618 C C . MET A 1 79 ? 2.533 4.051 12.004 1.00 85.00 79 MET A C 1
ATOM 620 O O . MET A 1 79 ? 2.252 4.165 13.197 1.00 85.00 79 MET A O 1
ATOM 624 N N . ASP A 1 80 ? 1.622 4.090 11.027 1.00 84.06 80 ASP A N 1
ATOM 625 C CA . ASP A 1 80 ? 0.187 4.302 11.262 1.00 84.06 80 ASP A CA 1
ATOM 626 C C . ASP A 1 80 ? -0.407 3.190 12.141 1.00 84.06 80 ASP A C 1
ATOM 628 O O . ASP A 1 80 ? -0.997 3.468 13.189 1.00 84.06 80 ASP A O 1
ATOM 632 N N . VAL A 1 81 ? -0.133 1.926 11.796 1.00 85.06 81 VAL A N 1
ATOM 633 C CA . VAL A 1 81 ? -0.579 0.757 12.574 1.00 85.06 81 VAL A CA 1
ATOM 634 C C . VAL A 1 81 ? -0.032 0.803 14.004 1.00 85.06 81 VAL A C 1
ATOM 636 O O . VAL A 1 81 ? -0.796 0.721 14.963 1.00 85.06 81 VAL A O 1
ATOM 639 N N . SER A 1 82 ? 1.278 1.016 14.170 1.00 86.81 82 SER A N 1
ATOM 640 C CA . SER A 1 82 ? 1.933 1.068 15.489 1.00 86.81 82 SER A CA 1
ATOM 641 C C . SER A 1 82 ? 1.372 2.184 16.378 1.00 86.81 82 SER A C 1
ATOM 643 O O . SER A 1 82 ? 1.202 1.993 17.584 1.00 86.81 82 SER A O 1
ATOM 645 N N . ARG A 1 83 ? 1.066 3.356 15.805 1.00 83.81 83 ARG A N 1
ATOM 646 C CA . ARG A 1 83 ? 0.457 4.478 16.538 1.00 83.81 83 ARG A CA 1
ATOM 647 C C . ARG A 1 83 ? -0.974 4.159 16.948 1.00 83.81 83 ARG A C 1
ATOM 649 O O . ARG A 1 83 ? -1.325 4.410 18.102 1.00 83.81 83 ARG A O 1
ATOM 656 N N . ARG A 1 84 ? -1.765 3.572 16.043 1.00 85.06 84 ARG A N 1
ATOM 657 C CA . ARG A 1 84 ? -3.149 3.167 16.315 1.00 85.06 84 ARG A CA 1
ATOM 658 C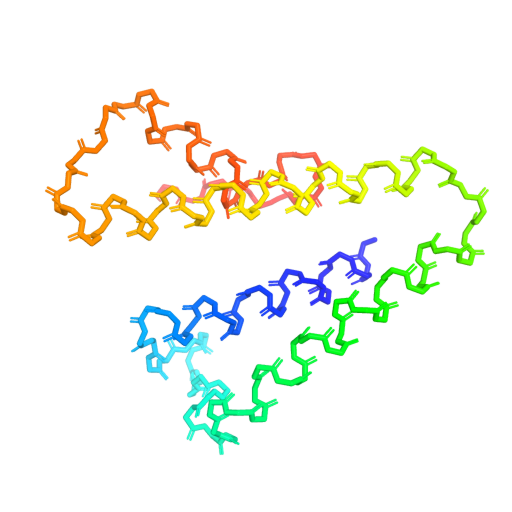 C . ARG A 1 84 ? -3.215 2.123 17.428 1.00 85.06 84 ARG A C 1
ATOM 660 O O . ARG A 1 84 ? -3.957 2.317 18.385 1.00 85.06 84 ARG A O 1
ATOM 667 N N . GLU A 1 85 ? -2.409 1.067 17.348 1.00 87.12 85 GLU A N 1
ATOM 668 C CA . GLU A 1 85 ? -2.379 -0.000 18.360 1.00 87.12 85 GLU A CA 1
ATOM 669 C C . GLU A 1 85 ? -1.972 0.518 19.743 1.00 87.12 85 GLU A C 1
ATOM 671 O O . GLU A 1 85 ? -2.533 0.107 20.757 1.00 87.12 85 GLU A O 1
ATOM 676 N N . LYS A 1 86 ? -1.026 1.462 19.797 1.00 89.38 86 LYS A N 1
ATOM 677 C CA . LYS A 1 86 ? -0.556 2.060 21.057 1.00 89.38 86 LYS A CA 1
ATOM 678 C C . LYS A 1 86 ? -1.415 3.231 21.537 1.00 89.38 86 LYS A C 1
ATOM 680 O O . LYS A 1 86 ? -1.137 3.768 22.605 1.00 89.38 86 LYS A O 1
ATOM 685 N N . SER A 1 87 ? -2.426 3.645 20.767 1.00 87.12 87 SER A N 1
ATOM 686 C CA . SER A 1 87 ? -3.239 4.843 21.030 1.00 87.12 87 SER A CA 1
ATOM 687 C C . SER A 1 87 ? -2.398 6.110 21.272 1.00 87.12 87 SER A C 1
ATOM 689 O O . SER A 1 87 ? -2.751 6.964 22.083 1.00 87.12 87 SER A O 1
ATOM 691 N N . ILE A 1 88 ? -1.263 6.234 20.574 1.00 88.06 88 ILE A N 1
ATOM 692 C CA . ILE A 1 88 ? -0.360 7.384 20.695 1.00 88.06 88 ILE A CA 1
ATOM 693 C C . ILE A 1 88 ? -0.720 8.402 19.617 1.00 88.06 88 ILE A C 1
ATOM 695 O O . ILE A 1 88 ? -0.569 8.130 18.425 1.00 88.06 88 ILE A O 1
ATOM 699 N N . CYS A 1 89 ? -1.119 9.602 20.037 1.00 86.56 89 CYS A N 1
ATOM 700 C CA . CYS A 1 89 ? -1.289 10.727 19.124 1.00 86.56 89 CYS A CA 1
ATOM 701 C C . CYS A 1 89 ? 0.088 11.181 18.593 1.00 86.56 89 CYS A C 1
ATOM 703 O O . CYS A 1 89 ? 0.983 11.441 19.403 1.00 86.56 89 CYS A O 1
ATOM 705 N N . PRO A 1 90 ? 0.311 11.234 17.268 1.00 85.12 90 PRO A N 1
ATOM 706 C CA . PRO A 1 90 ? 1.554 11.752 16.705 1.00 85.12 90 PRO A CA 1
ATOM 707 C C . PRO A 1 90 ? 1.676 13.263 16.902 1.00 85.12 90 PRO A C 1
ATOM 709 O O . PRO A 1 90 ? 0.675 13.978 16.966 1.00 85.12 90 PRO A O 1
ATOM 712 N N . THR A 1 91 ? 2.909 13.765 16.956 1.00 88.56 91 THR A N 1
ATOM 713 C CA . THR A 1 91 ? 3.141 15.207 16.804 1.00 88.56 91 THR A CA 1
ATOM 714 C C . THR A 1 91 ? 2.777 15.648 15.384 1.00 88.56 91 THR A C 1
ATOM 716 O O . THR A 1 91 ? 2.675 14.829 14.468 1.00 88.56 91 THR A O 1
ATOM 719 N N . GLU A 1 92 ? 2.591 16.950 15.169 1.00 87.12 92 GLU A N 1
ATOM 720 C CA . GLU A 1 92 ? 2.256 17.477 13.840 1.00 87.12 92 GLU A CA 1
ATOM 721 C C . GLU A 1 92 ? 3.316 17.108 12.785 1.00 87.12 92 GLU A C 1
ATOM 723 O O . GLU A 1 92 ? 2.976 16.734 11.662 1.00 87.12 92 GLU A O 1
ATOM 728 N N . ASP A 1 93 ? 4.597 17.149 13.151 1.00 84.81 93 ASP A N 1
ATOM 729 C CA . ASP A 1 93 ? 5.700 16.801 12.252 1.00 84.81 93 ASP A CA 1
ATOM 730 C C . ASP A 1 93 ? 5.761 15.298 11.960 1.00 84.81 93 ASP A C 1
ATOM 732 O O . ASP A 1 93 ? 5.982 14.8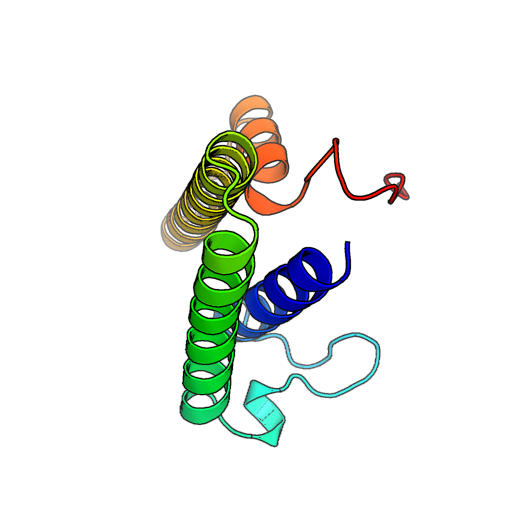93 10.816 1.00 84.81 93 ASP A O 1
ATOM 736 N N . GLU A 1 94 ? 5.492 14.457 12.962 1.00 79.00 94 GLU A N 1
ATOM 737 C CA . GLU A 1 94 ? 5.368 13.008 12.777 1.00 79.00 94 GLU A CA 1
ATOM 738 C C . GLU A 1 94 ? 4.179 12.665 11.874 1.00 79.00 94 GLU A C 1
ATOM 740 O O . GLU A 1 94 ? 4.298 11.819 10.988 1.00 79.00 94 GLU A O 1
ATOM 745 N N . TYR A 1 95 ? 3.051 13.356 12.047 1.00 80.50 95 TYR A N 1
ATOM 746 C CA . TYR A 1 95 ? 1.878 13.199 11.195 1.00 80.50 95 TYR A CA 1
ATOM 747 C C . TYR A 1 95 ? 2.169 13.624 9.752 1.00 80.50 95 TYR A C 1
ATOM 749 O O . TYR A 1 95 ? 1.835 12.894 8.820 1.00 80.50 95 TYR A O 1
ATOM 757 N N . LYS A 1 96 ? 2.845 14.762 9.543 1.00 80.69 96 LYS A N 1
ATOM 758 C CA . LYS A 1 96 ? 3.279 15.205 8.207 1.00 80.69 96 LYS A CA 1
ATOM 759 C C . LYS A 1 96 ? 4.185 14.169 7.549 1.00 80.69 96 LYS A C 1
ATOM 761 O O . LYS A 1 96 ? 3.961 13.824 6.390 1.00 80.69 96 LYS A O 1
ATOM 766 N N . LEU A 1 97 ? 5.166 13.638 8.279 1.00 78.19 97 LEU A N 1
ATOM 767 C CA . LEU A 1 97 ? 6.070 12.606 7.772 1.00 78.19 97 LEU A CA 1
ATOM 768 C C . LEU A 1 97 ? 5.318 11.315 7.422 1.00 78.19 97 LEU A C 1
ATOM 770 O O . LEU A 1 97 ? 5.559 10.724 6.371 1.00 78.19 97 LEU A O 1
ATOM 774 N N . MET A 1 98 ? 4.377 10.905 8.272 1.00 75.25 98 MET A N 1
ATOM 775 C CA . MET A 1 98 ? 3.510 9.759 8.022 1.00 75.25 98 MET A CA 1
ATOM 776 C C . MET A 1 98 ? 2.659 9.981 6.769 1.00 75.25 98 MET A C 1
ATOM 778 O O . MET A 1 98 ? 2.638 9.129 5.898 1.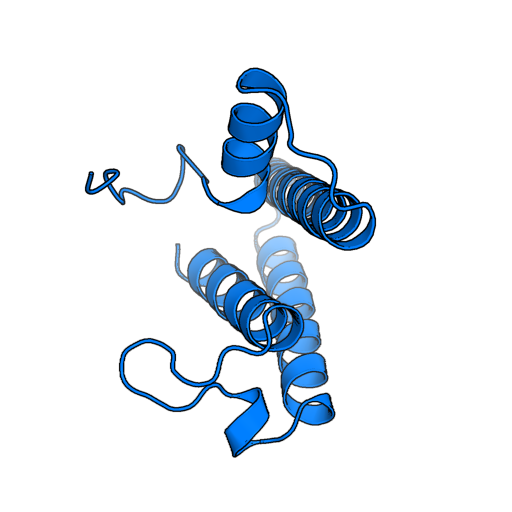00 75.25 98 MET A O 1
ATOM 782 N N . VAL A 1 99 ? 2.014 11.136 6.594 1.00 71.31 99 VAL A N 1
ATOM 783 C CA . VAL A 1 99 ? 1.196 11.422 5.400 1.00 71.31 99 VAL A CA 1
ATOM 784 C C . VAL A 1 99 ? 2.041 11.474 4.123 1.00 71.31 99 VAL A C 1
ATOM 786 O O . VAL A 1 99 ? 1.618 10.946 3.091 1.00 71.31 99 VAL A O 1
ATOM 789 N N . LEU A 1 100 ? 3.237 12.064 4.186 1.00 70.44 100 LEU A N 1
ATOM 790 C CA . LEU A 1 100 ? 4.173 12.113 3.060 1.00 70.44 100 LEU A CA 1
ATOM 791 C C . LEU A 1 100 ? 4.631 10.715 2.636 1.00 70.44 100 LEU A C 1
ATOM 793 O O . LEU A 1 100 ? 4.740 10.454 1.446 1.00 70.44 100 LEU A O 1
ATOM 797 N N . ASN A 1 101 ? 4.845 9.813 3.591 1.00 66.12 101 ASN A N 1
ATOM 798 C CA . ASN A 1 101 ? 5.298 8.454 3.308 1.00 66.12 101 ASN A CA 1
ATOM 799 C C . ASN A 1 101 ? 4.145 7.492 2.972 1.00 66.12 101 ASN A C 1
ATOM 801 O O . ASN A 1 101 ? 4.308 6.640 2.106 1.00 66.12 101 ASN A O 1
ATOM 805 N N . SER A 1 102 ? 2.981 7.633 3.614 1.00 57.50 102 SER A N 1
ATOM 806 C CA . SER A 1 102 ? 1.848 6.698 3.512 1.00 57.50 102 SER A CA 1
ATOM 807 C C . SER A 1 102 ? 0.821 7.061 2.437 1.00 57.50 102 SER A C 1
ATOM 809 O O . SER A 1 102 ? 0.087 6.185 1.990 1.00 57.50 102 SER A O 1
ATOM 811 N N . LYS A 1 103 ? 0.674 8.346 2.070 1.00 56.50 103 LYS A N 1
ATOM 812 C CA . LYS A 1 103 ? -0.474 8.818 1.259 1.00 56.50 103 LYS A CA 1
ATOM 813 C C . LYS A 1 103 ? -0.116 9.713 0.076 1.00 56.50 103 LYS A C 1
ATOM 815 O O . LYS A 1 103 ? -0.982 9.962 -0.766 1.00 56.50 103 LYS A O 1
ATOM 820 N N . HIS A 1 104 ? 1.109 10.226 -0.005 1.00 46.66 104 HIS A N 1
ATOM 821 C CA . HIS A 1 104 ? 1.469 11.229 -1.001 1.00 46.66 104 HIS A CA 1
ATOM 822 C C . HIS A 1 104 ? 2.691 10.801 -1.813 1.00 46.66 104 HIS A C 1
ATOM 824 O O . HIS A 1 104 ? 3.815 10.836 -1.336 1.00 46.66 104 HIS A O 1
ATOM 830 N N . LEU A 1 105 ? 2.480 10.482 -3.093 1.00 48.16 105 LEU A N 1
ATOM 831 C CA . LEU A 1 105 ? 3.524 10.630 -4.105 1.00 48.16 105 LEU A CA 1
ATOM 832 C C . LEU A 1 105 ? 3.397 12.025 -4.735 1.00 48.16 105 LEU A C 1
ATOM 834 O O . LEU A 1 105 ? 2.733 12.164 -5.771 1.00 48.16 105 LEU A O 1
ATOM 838 N N . PRO A 1 106 ? 4.035 13.071 -4.174 1.00 41.00 106 PRO A N 1
ATOM 839 C CA . PRO A 1 106 ? 3.959 14.423 -4.730 1.00 41.00 106 PRO A CA 1
ATOM 840 C C . PRO A 1 106 ? 4.508 14.518 -6.164 1.00 41.00 106 PRO A C 1
ATOM 842 O O . PRO A 1 106 ? 4.158 15.437 -6.897 1.00 41.00 106 PRO A O 1
ATOM 845 N N . HIS A 1 107 ? 5.327 13.560 -6.608 1.00 43.88 107 HIS A N 1
ATOM 846 C CA . HIS A 1 107 ? 5.977 13.606 -7.923 1.00 43.88 107 HIS A CA 1
ATOM 847 C C . HIS A 1 107 ? 5.214 12.863 -9.035 1.00 43.88 107 HIS A C 1
ATOM 849 O O . HIS A 1 107 ? 5.561 13.002 -10.206 1.00 43.88 107 HIS A O 1
ATOM 855 N N . LEU A 1 108 ? 4.199 12.051 -8.705 1.00 38.62 108 LEU A N 1
ATOM 856 C CA . LEU A 1 108 ? 3.595 11.115 -9.672 1.00 38.62 108 LEU A CA 1
ATOM 857 C C . LEU A 1 108 ? 2.062 11.092 -9.690 1.00 38.62 108 LEU A C 1
ATOM 859 O O . LEU A 1 108 ? 1.484 10.584 -10.656 1.00 38.62 108 LEU A O 1
ATOM 863 N N . THR A 1 109 ? 1.393 11.701 -8.709 1.00 37.41 109 THR A N 1
ATOM 864 C CA . THR A 1 109 ? -0.066 11.863 -8.718 1.00 37.41 109 THR A CA 1
ATOM 865 C C . THR A 1 109 ? -0.445 13.338 -8.650 1.00 37.41 109 THR A C 1
ATOM 867 O O . THR A 1 109 ? -0.279 13.984 -7.625 1.00 37.41 109 THR A O 1
ATOM 870 N N . SER A 1 110 ? -1.022 13.875 -9.727 1.00 30.20 110 SER A N 1
ATOM 871 C CA . SER A 1 110 ? -1.547 15.248 -9.810 1.00 30.20 110 SER A CA 1
ATOM 872 C C . SER A 1 110 ? -2.844 15.464 -9.015 1.00 30.20 110 SER A C 1
ATOM 874 O O . SER A 1 110 ? -3.687 16.275 -9.406 1.00 30.20 110 SER A O 1
ATOM 876 N N . ARG A 1 111 ? -3.075 14.708 -7.938 1.00 35.00 111 ARG A N 1
ATOM 877 C CA . ARG A 1 111 ? -4.248 14.929 -7.095 1.00 35.00 111 ARG A CA 1
ATOM 878 C C . ARG A 1 111 ? -3.933 16.072 -6.145 1.00 35.00 111 ARG A C 1
ATOM 880 O O . ARG A 1 111 ? -3.235 15.885 -5.156 1.00 35.00 111 ARG A O 1
ATOM 887 N N . ARG A 1 112 ? -4.452 17.258 -6.483 1.00 25.23 112 ARG A N 1
ATOM 888 C CA . ARG A 1 112 ? -4.509 18.385 -5.551 1.00 25.23 112 ARG A CA 1
ATOM 889 C C . ARG A 1 112 ? -5.188 17.917 -4.258 1.00 25.23 112 ARG A C 1
ATOM 891 O O . ARG A 1 112 ? -6.188 17.199 -4.357 1.00 25.23 112 ARG A O 1
ATOM 898 N N . PRO A 1 113 ? -4.687 18.320 -3.083 1.00 30.59 113 PRO A N 1
ATOM 899 C CA . PRO A 1 113 ? -5.432 18.154 -1.849 1.00 30.59 113 PRO A CA 1
ATOM 900 C C . PRO A 1 113 ? -6.734 18.952 -1.981 1.00 30.59 113 PRO A C 1
ATOM 902 O O . PRO A 1 113 ? -6.716 20.169 -2.159 1.00 30.59 113 PRO A O 1
ATOM 905 N N . THR A 1 114 ? -7.868 18.259 -1.988 1.00 30.23 114 THR A N 1
ATOM 906 C CA . THR A 1 114 ? -9.156 18.889 -1.703 1.00 30.23 114 THR A CA 1
ATOM 907 C C . THR A 1 114 ? -9.248 18.987 -0.188 1.00 30.23 114 THR A C 1
ATOM 909 O O . THR A 1 114 ? -9.369 17.950 0.468 1.00 30.23 114 THR A O 1
ATOM 912 N N . TYR A 1 115 ? -9.078 20.207 0.322 1.00 34.88 115 TYR A N 1
ATOM 913 C CA . TYR A 1 115 ? -9.473 20.587 1.678 1.00 34.88 115 TYR A CA 1
ATOM 914 C C . TYR A 1 115 ? -10.991 20.481 1.832 1.00 34.88 115 TYR A C 1
ATOM 916 O O . TYR A 1 115 ? -11.692 20.740 0.822 1.00 34.88 115 TYR A O 1
#